Protein AF-A0A7J4Q4Z9-F1 (afdb_monomer_lite)

pLDDT: mean 79.81, std 18.12, range [38.22, 97.75]

Radius of gyration: 17.38 Å; chains: 1; bounding box: 32×28×44 Å

Foldseek 3Di:
DPDPDCDPVVNDDDPCVDPDPDCPDPSHDDDDPDDDPVVVLPLFAQDPVLDTAGDPPDPCSVVDDGDDPVSSVSRVVVVVVVVVVD

Sequence (86 aa):
VLTLLNDETTRACVFLLTSSSDANAEGMCSVYEVRPRGCRTYPNVLNEQDEAILDEGCPHRSQFPEPTEEDAITLLNLEEQLLREV

Secondary structure (DSSP, 8-state):
------BTTTTB----------TTSTTS----SS--HHHHHTTEEE-TTS-EEE-TT-TTGGGSPPPPHHHHHHHHHHHHHHHH--

Structure (mmCIF, N/CA/C/O backbone):
data_AF-A0A7J4Q4Z9-F1
#
_entry.id   AF-A0A7J4Q4Z9-F1
#
loop_
_atom_site.group_PDB
_atom_site.id
_atom_site.type_symbol
_atom_site.label_atom_id
_atom_site.label_alt_id
_atom_site.label_comp_id
_atom_site.label_asym_id
_atom_site.label_entity_id
_atom_site.label_seq_id
_atom_site.pdbx_PDB_ins_code
_atom_site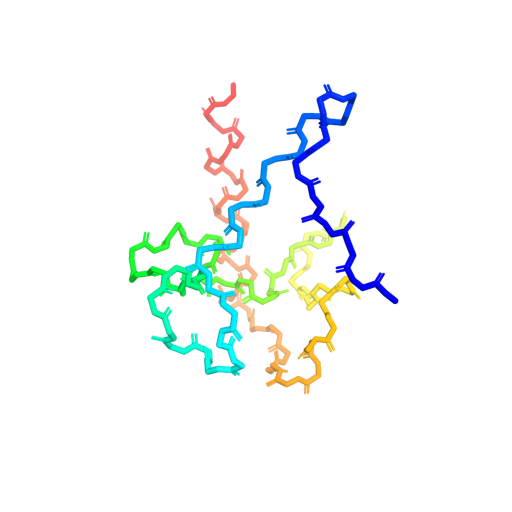.Cartn_x
_atom_site.Cartn_y
_atom_site.Cartn_z
_atom_site.occupancy
_atom_site.B_iso_or_equiv
_atom_site.auth_seq_id
_atom_site.auth_comp_id
_atom_site.auth_asym_id
_atom_site.auth_atom_id
_atom_site.pdbx_PDB_model_num
ATOM 1 N N . VAL A 1 1 ? 0.085 -18.924 -24.924 1.00 40.03 1 VAL A N 1
ATOM 2 C CA . VAL A 1 1 ? -0.900 -18.097 -25.653 1.00 40.03 1 VAL A CA 1
ATOM 3 C C . VAL A 1 1 ? -1.646 -17.288 -24.600 1.00 40.03 1 VAL A C 1
ATOM 5 O O . VAL A 1 1 ? -2.375 -17.877 -23.817 1.00 40.03 1 VAL A O 1
ATOM 8 N N . LEU A 1 2 ? -1.318 -15.997 -24.461 1.00 38.22 2 LEU A N 1
ATOM 9 C CA . LEU A 1 2 ? -1.987 -15.070 -23.537 1.00 38.22 2 LEU A CA 1
ATOM 10 C C . LEU A 1 2 ? -3.317 -14.674 -24.177 1.00 38.22 2 LEU A C 1
ATOM 12 O O . LEU A 1 2 ? -3.354 -13.812 -25.049 1.00 38.22 2 LEU A O 1
ATOM 16 N N . THR A 1 3 ? -4.392 -15.351 -23.793 1.00 42.50 3 THR A N 1
ATOM 17 C CA . THR A 1 3 ? -5.742 -15.035 -24.263 1.00 42.50 3 THR A CA 1
ATOM 18 C C . THR A 1 3 ? -6.587 -14.684 -23.055 1.00 42.50 3 THR A C 1
ATOM 20 O O . THR A 1 3 ? -7.376 -15.483 -22.571 1.00 42.50 3 THR A O 1
ATOM 23 N N . LEU A 1 4 ? -6.373 -13.473 -22.548 1.00 45.03 4 LEU A N 1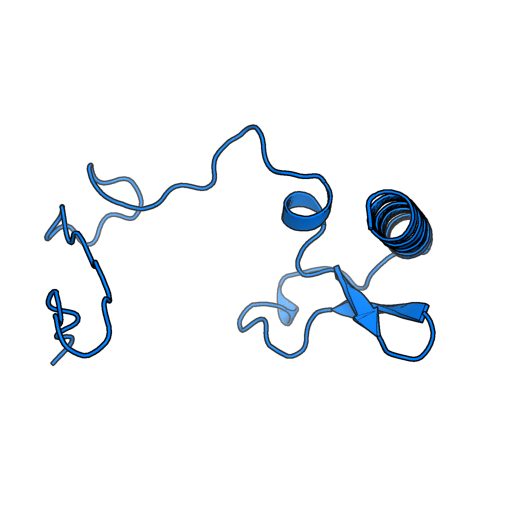
ATOM 24 C CA . LEU A 1 4 ? -7.367 -12.783 -21.740 1.00 45.03 4 LEU A CA 1
ATOM 25 C C . LEU A 1 4 ? -8.267 -12.028 -22.722 1.00 45.03 4 LEU A C 1
ATOM 27 O O . LEU A 1 4 ? -8.046 -10.858 -23.017 1.00 45.03 4 LEU A O 1
ATOM 31 N N . LEU A 1 5 ? -9.199 -12.760 -23.331 1.00 47.22 5 LEU A N 1
ATOM 32 C CA . LEU A 1 5 ? -10.306 -12.178 -24.086 1.00 47.22 5 LEU A CA 1
ATOM 33 C C . LEU A 1 5 ? -11.462 -11.937 -23.117 1.00 47.22 5 LEU A C 1
ATOM 35 O O . LEU A 1 5 ? -11.599 -12.666 -22.136 1.00 47.22 5 LEU A O 1
ATOM 39 N N . ASN A 1 6 ? -12.285 -10.931 -23.410 1.00 49.28 6 ASN A N 1
ATOM 40 C CA . ASN A 1 6 ? -13.531 -10.706 -22.684 1.00 49.28 6 ASN A CA 1
ATOM 41 C C . ASN A 1 6 ? -14.344 -12.006 -22.647 1.00 49.28 6 ASN A C 1
ATOM 43 O O . ASN A 1 6 ? -14.708 -12.538 -23.696 1.00 49.28 6 ASN A O 1
ATOM 47 N N . ASP A 1 7 ? -14.592 -12.516 -21.446 1.00 53.16 7 ASP A N 1
ATOM 48 C CA . ASP A 1 7 ? -15.286 -13.779 -21.222 1.00 53.16 7 ASP A CA 1
ATOM 49 C C . ASP A 1 7 ? -16.588 -13.488 -20.465 1.00 53.16 7 ASP A C 1
ATOM 51 O O . ASP A 1 7 ? -16.585 -13.066 -19.305 1.00 53.16 7 ASP A O 1
ATOM 55 N N . GLU A 1 8 ? -17.721 -13.690 -21.144 1.00 58.06 8 GLU A N 1
ATOM 56 C CA . GLU A 1 8 ? -19.056 -13.423 -20.594 1.00 58.06 8 GLU A CA 1
ATOM 57 C C . GLU A 1 8 ? -19.432 -14.366 -19.440 1.00 58.06 8 GLU A C 1
ATOM 59 O O . GLU A 1 8 ? -20.268 -14.011 -18.609 1.00 58.06 8 GLU A O 1
ATOM 64 N N . THR A 1 9 ? -18.800 -15.541 -19.336 1.00 63.16 9 THR A N 1
ATOM 65 C CA . THR A 1 9 ? -19.051 -16.494 -18.243 1.00 63.16 9 THR A CA 1
ATOM 66 C C . THR A 1 9 ? -18.347 -16.087 -16.950 1.00 63.16 9 THR A C 1
ATOM 68 O O . THR A 1 9 ? -18.909 -16.235 -15.865 1.00 63.16 9 THR A O 1
ATOM 71 N N . THR A 1 10 ? -17.149 -15.512 -17.056 1.00 56.91 10 THR A N 1
ATOM 72 C CA . THR A 1 10 ? -16.358 -15.014 -15.918 1.00 56.91 10 THR A CA 1
ATOM 73 C C . THR A 1 10 ? -16.626 -13.542 -15.604 1.00 56.91 10 THR A C 1
ATOM 75 O O . THR A 1 10 ? -16.266 -13.075 -14.523 1.00 56.91 10 THR A O 1
ATOM 78 N N . ARG A 1 11 ? -17.279 -12.806 -16.517 1.00 52.03 11 ARG A N 1
ATOM 79 C CA . ARG A 1 11 ? -17.447 -11.340 -16.478 1.00 52.03 11 ARG A CA 1
ATOM 80 C C . ARG A 1 11 ? -16.112 -10.586 -16.418 1.00 52.03 11 ARG A C 1
ATOM 82 O O . ARG A 1 11 ? -16.053 -9.472 -15.897 1.00 52.03 11 ARG A O 1
ATOM 89 N N . ALA A 1 12 ? -15.037 -11.180 -16.932 1.00 50.66 12 ALA A N 1
ATOM 90 C CA . ALA A 1 12 ? -13.745 -10.518 -17.023 1.00 50.66 12 ALA A CA 1
ATOM 91 C C . ALA A 1 12 ? -13.737 -9.579 -18.239 1.00 50.66 12 ALA A C 1
ATOM 93 O O . ALA A 1 12 ? -13.783 -10.038 -19.379 1.00 50.66 12 ALA A O 1
ATOM 94 N N . CYS A 1 13 ? -13.669 -8.267 -17.997 1.00 49.91 13 CYS A N 1
ATOM 95 C CA . CYS A 1 13 ? -13.422 -7.268 -19.036 1.00 49.91 13 CYS A CA 1
ATOM 96 C C . CYS A 1 13 ? -11.919 -6.965 -19.090 1.00 49.91 13 CYS A C 1
ATOM 98 O O . CYS A 1 13 ? -11.414 -6.232 -18.241 1.00 49.91 13 CYS A O 1
ATOM 100 N N . VAL A 1 14 ? -11.199 -7.504 -20.075 1.00 54.94 14 VAL A N 1
ATOM 101 C CA . VAL A 1 14 ? -9.814 -7.105 -20.359 1.00 54.94 14 VAL A CA 1
ATOM 102 C C . VAL A 1 14 ? -9.821 -6.301 -21.649 1.00 54.94 14 VAL A C 1
ATOM 104 O O . VAL A 1 14 ? -9.772 -6.833 -22.757 1.00 54.94 14 VAL A O 1
ATOM 107 N N . PHE A 1 15 ? -9.901 -4.982 -21.503 1.00 53.59 15 PHE A N 1
ATOM 108 C CA . PHE A 1 15 ? -9.660 -4.065 -22.605 1.00 53.59 15 PHE A CA 1
ATOM 109 C C . PHE A 1 15 ? -8.154 -4.045 -22.891 1.00 53.59 15 PHE A C 1
ATOM 111 O O . PHE A 1 15 ? -7.425 -3.224 -22.342 1.00 53.59 15 PHE A O 1
ATOM 118 N N . LEU A 1 16 ? -7.664 -4.949 -23.746 1.00 57.16 16 LEU A N 1
ATOM 119 C CA . LEU A 1 16 ? -6.354 -4.773 -24.378 1.00 57.16 16 LEU A CA 1
ATOM 120 C C . LEU A 1 16 ? -6.488 -3.643 -25.406 1.00 57.16 16 LEU A C 1
ATOM 122 O O . LEU A 1 16 ? -6.625 -3.883 -26.602 1.00 57.16 16 LEU A O 1
ATOM 126 N N . LEU A 1 17 ? -6.495 -2.397 -24.932 1.00 54.62 17 LEU A N 1
ATOM 127 C CA . LEU A 1 17 ? -6.486 -1.203 -25.783 1.00 54.62 17 LEU A CA 1
ATOM 128 C C . LEU A 1 17 ? -5.143 -1.013 -26.504 1.00 54.62 17 LEU A C 1
ATOM 130 O O . LEU A 1 17 ? -4.983 -0.068 -27.269 1.00 54.62 17 LEU A O 1
ATOM 134 N N . THR A 1 18 ? -4.180 -1.912 -26.291 1.00 54.69 18 THR A N 1
ATOM 135 C CA . THR A 1 18 ? -2.850 -1.797 -26.870 1.00 54.69 18 THR A CA 1
ATOM 136 C C . THR A 1 18 ? -2.204 -3.144 -27.134 1.00 54.69 18 THR A C 1
ATOM 138 O O . THR A 1 18 ? -2.225 -4.054 -26.308 1.00 54.69 18 THR A O 1
ATOM 141 N N . SER A 1 19 ? -1.619 -3.259 -28.324 1.00 65.38 19 SER A N 1
ATOM 142 C CA . SER A 1 19 ? -0.706 -4.335 -28.712 1.00 65.38 19 SER A CA 1
ATOM 143 C C . SER A 1 19 ? 0.760 -3.947 -28.488 1.00 65.38 19 SER A C 1
ATOM 145 O O . SER A 1 19 ? 1.657 -4.623 -28.991 1.00 65.38 19 SER A O 1
ATOM 147 N N . SER A 1 20 ? 1.012 -2.818 -27.817 1.00 63.69 20 SER A N 1
ATOM 148 C CA . SER A 1 20 ? 2.358 -2.327 -27.542 1.00 63.69 20 SER A CA 1
ATOM 149 C C . SER A 1 20 ? 2.969 -3.054 -26.348 1.00 63.69 20 SER A C 1
ATOM 151 O O . SER A 1 20 ? 2.303 -3.305 -25.348 1.00 63.69 20 SER A O 1
ATOM 153 N N . SER A 1 21 ? 4.264 -3.350 -26.436 1.00 68.62 21 SER A N 1
ATOM 154 C CA . SER A 1 21 ? 5.066 -3.819 -25.302 1.00 68.62 21 SER A CA 1
ATOM 155 C C . SER A 1 21 ? 5.587 -2.676 -24.420 1.00 68.62 21 SER A C 1
ATOM 157 O O . SER A 1 21 ? 6.296 -2.934 -23.451 1.00 68.62 21 SER A O 1
ATOM 159 N N . ASP A 1 22 ? 5.306 -1.420 -24.777 1.00 68.31 22 ASP A N 1
ATOM 160 C CA . ASP A 1 22 ? 5.672 -0.243 -23.986 1.00 68.31 22 ASP A CA 1
ATOM 161 C C . ASP A 1 22 ? 4.716 -0.075 -22.795 1.00 68.31 22 ASP A C 1
ATOM 163 O O . ASP A 1 22 ? 3.503 0.046 -22.971 1.00 68.31 22 ASP A O 1
ATOM 167 N N . ALA A 1 23 ? 5.272 -0.026 -21.582 1.00 66.88 23 ALA A N 1
ATOM 168 C CA . ALA A 1 23 ? 4.526 0.149 -20.338 1.00 66.88 23 ALA A CA 1
ATOM 169 C C . ALA A 1 23 ? 3.773 1.491 -20.252 1.00 66.88 23 ALA A C 1
ATOM 171 O O . ALA A 1 23 ? 2.846 1.610 -19.454 1.00 66.88 23 ALA A O 1
ATOM 172 N N . ASN A 1 24 ? 4.144 2.479 -21.072 1.00 69.38 24 ASN A N 1
ATOM 173 C CA . ASN A 1 24 ? 3.504 3.795 -21.123 1.00 69.38 24 ASN A CA 1
ATOM 174 C C . ASN A 1 24 ? 2.585 3.979 -22.342 1.00 69.38 24 ASN A C 1
ATOM 176 O O . ASN A 1 24 ? 2.158 5.101 -22.619 1.00 69.38 24 ASN A O 1
ATOM 180 N N . ALA A 1 25 ? 2.298 2.917 -23.102 1.00 72.12 25 ALA A N 1
ATOM 181 C CA . ALA A 1 25 ? 1.416 3.018 -24.258 1.00 72.12 25 ALA A CA 1
ATOM 182 C C . ALA A 1 25 ? -0.019 3.400 -23.859 1.00 72.12 25 ALA A C 1
ATOM 184 O O . ALA A 1 25 ? -0.511 3.040 -22.787 1.00 72.12 25 ALA A O 1
ATOM 185 N N . GLU A 1 26 ? -0.714 4.092 -24.763 1.00 66.81 26 GLU A N 1
ATOM 186 C CA . GLU A 1 26 ? -2.148 4.361 -24.637 1.00 66.81 26 GLU A CA 1
ATOM 187 C C . GLU A 1 26 ? -2.902 3.052 -24.373 1.00 66.81 26 GLU A C 1
ATOM 189 O O . GLU A 1 26 ? -2.638 2.053 -25.030 1.00 66.81 26 GLU A O 1
ATOM 194 N N . GLY A 1 27 ? -3.803 3.031 -23.389 1.00 67.25 27 GLY A N 1
ATOM 195 C CA . GLY A 1 27 ? -4.545 1.821 -23.031 1.00 67.25 27 GLY A CA 1
ATOM 196 C C . GLY A 1 27 ? -3.868 0.891 -22.017 1.00 67.25 27 GLY A C 1
ATOM 197 O O . GLY A 1 27 ? -4.492 -0.091 -21.618 1.00 67.25 27 GLY A O 1
ATOM 198 N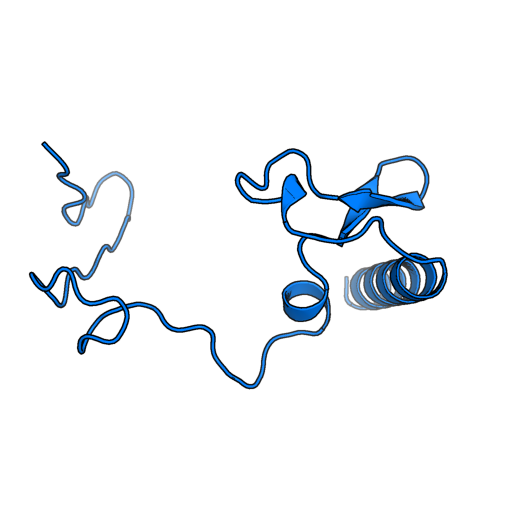 N . MET A 1 28 ? -2.642 1.190 -21.568 1.00 66.69 28 MET A N 1
ATOM 199 C CA . MET A 1 28 ? -2.027 0.517 -20.416 1.00 66.69 28 MET A CA 1
ATOM 200 C C . MET A 1 28 ? -2.576 1.059 -19.091 1.00 66.69 28 MET A C 1
ATOM 202 O O . MET A 1 28 ? -2.837 2.255 -18.948 1.00 66.69 28 MET A O 1
ATOM 206 N N . CYS A 1 29 ? -2.707 0.188 -18.087 1.00 67.31 29 CYS A N 1
ATOM 207 C CA . CYS A 1 29 ? -2.990 0.611 -16.718 1.00 67.31 29 CYS A CA 1
ATOM 208 C C . CYS A 1 29 ? -1.788 1.377 -16.153 1.00 67.31 29 CYS A C 1
ATOM 210 O O . CYS A 1 29 ? -0.678 0.848 -16.120 1.00 67.31 29 CYS A O 1
ATOM 212 N N . SER A 1 30 ? -2.013 2.593 -15.661 1.00 69.06 30 SER A N 1
ATOM 213 C CA . SER A 1 30 ? -0.995 3.385 -14.973 1.00 69.06 30 SER A CA 1
ATOM 214 C C . SER A 1 30 ? -1.256 3.441 -13.469 1.00 69.06 30 SER A C 1
ATOM 216 O O . SER A 1 30 ? -2.382 3.278 -12.987 1.00 69.06 30 SER A O 1
ATOM 218 N N . VAL A 1 31 ? -0.194 3.684 -12.701 1.00 76.19 31 VAL A N 1
ATOM 219 C CA . VAL A 1 31 ? -0.328 4.036 -11.287 1.00 76.19 31 VAL A CA 1
ATOM 220 C C . VAL A 1 31 ? -0.859 5.467 -11.223 1.00 76.19 31 VAL A C 1
ATOM 222 O O . VAL A 1 31 ? -0.155 6.410 -11.572 1.00 76.19 31 VAL A O 1
ATOM 225 N N . TYR A 1 32 ? -2.106 5.636 -10.793 1.00 77.38 32 TYR A N 1
ATOM 226 C CA . TYR A 1 32 ? -2.727 6.953 -10.660 1.00 77.38 32 TYR A CA 1
ATOM 227 C C . TYR A 1 32 ? -2.134 7.739 -9.475 1.00 77.38 32 TYR A C 1
ATOM 229 O O . TYR A 1 32 ? -1.709 7.162 -8.472 1.00 77.38 32 TYR A O 1
ATOM 237 N N . GLU A 1 33 ? -2.093 9.072 -9.575 1.00 78.38 33 GLU A N 1
ATOM 238 C CA . GLU A 1 33 ? -1.431 9.924 -8.571 1.00 78.38 33 GLU A CA 1
ATOM 239 C C . GLU A 1 33 ? -2.165 9.917 -7.215 1.00 78.38 33 GLU A C 1
ATOM 241 O O . GLU A 1 33 ? -1.566 9.806 -6.136 1.00 78.38 33 GLU A O 1
ATOM 246 N N . VAL A 1 34 ? -3.498 9.982 -7.247 1.00 84.12 34 VAL A N 1
ATOM 247 C CA . VAL A 1 34 ? -4.341 10.066 -6.045 1.00 84.12 34 VAL A CA 1
ATOM 248 C C . VAL A 1 34 ? -4.801 8.678 -5.602 1.00 84.12 34 VAL A C 1
ATOM 250 O O . VAL A 1 34 ? -5.966 8.315 -5.714 1.00 84.12 34 VAL A O 1
ATOM 253 N N . ARG A 1 35 ? -3.855 7.875 -5.111 1.00 85.69 35 ARG A N 1
ATOM 254 C CA . ARG A 1 35 ? -4.139 6.565 -4.501 1.00 85.69 35 ARG A CA 1
ATOM 255 C C . ARG A 1 35 ? -4.678 6.677 -3.070 1.00 85.69 35 ARG A C 1
ATOM 257 O O . ARG A 1 35 ? -4.147 7.497 -2.315 1.00 85.69 35 ARG A O 1
ATOM 264 N N . PRO A 1 36 ? -5.649 5.831 -2.666 1.00 85.69 36 PRO A N 1
ATOM 265 C CA . PRO A 1 36 ? -5.994 5.649 -1.260 1.00 85.69 36 PRO A CA 1
ATOM 266 C C . PRO A 1 36 ? -4.748 5.335 -0.438 1.00 85.69 36 PRO A C 1
ATOM 268 O O . PRO A 1 36 ? -3.809 4.711 -0.939 1.00 85.69 36 PRO A O 1
ATOM 271 N N . ARG A 1 37 ? -4.735 5.754 0.829 1.00 85.44 37 ARG A N 1
ATOM 272 C CA . ARG A 1 37 ? -3.552 5.628 1.690 1.00 85.44 37 ARG A CA 1
ATOM 273 C C . ARG A 1 37 ? -3.055 4.180 1.782 1.00 85.44 37 ARG A C 1
ATOM 275 O O . ARG A 1 37 ? -1.868 3.970 1.576 1.00 85.44 37 ARG A O 1
ATOM 282 N N . GLY A 1 38 ? -3.954 3.201 1.926 1.00 84.81 38 GLY A N 1
ATOM 283 C CA . GLY A 1 38 ? -3.598 1.773 1.909 1.00 84.81 38 GLY A CA 1
ATOM 284 C C . GLY A 1 38 ? -2.907 1.315 0.613 1.00 84.81 38 GLY A C 1
ATOM 285 O O . GLY A 1 38 ? -1.913 0.598 0.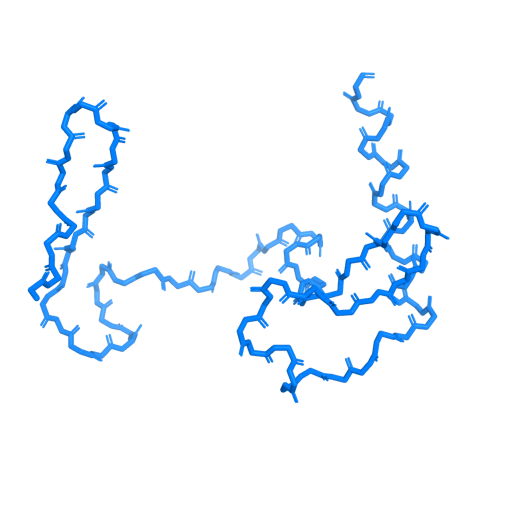641 1.00 84.81 38 GLY A O 1
ATOM 286 N N . CYS A 1 39 ? -3.353 1.802 -0.551 1.00 86.62 39 CYS A N 1
ATOM 287 C CA . CYS A 1 39 ? -2.711 1.491 -1.836 1.00 86.62 39 CYS A CA 1
ATOM 288 C C . CYS A 1 39 ? -1.350 2.183 -2.022 1.00 86.62 39 CYS A C 1
ATOM 290 O O . CYS A 1 39 ? -0.606 1.832 -2.940 1.00 86.62 39 CYS A O 1
ATOM 292 N N . ARG A 1 40 ? -1.046 3.213 -1.223 1.00 88.25 40 ARG A N 1
ATOM 293 C CA . ARG A 1 40 ? 0.265 3.879 -1.212 1.00 88.25 40 ARG A CA 1
ATOM 294 C C . ARG A 1 40 ? 1.258 3.178 -0.289 1.00 88.25 40 ARG A C 1
ATOM 296 O O . ARG A 1 40 ? 2.447 3.288 -0.555 1.00 88.25 40 ARG A O 1
ATOM 303 N N . THR A 1 41 ? 0.779 2.487 0.745 1.00 90.38 41 THR A N 1
ATOM 304 C CA . THR A 1 41 ? 1.607 1.731 1.697 1.00 90.38 41 THR A CA 1
ATOM 305 C C . THR A 1 41 ? 1.906 0.303 1.245 1.00 90.38 41 THR A C 1
ATOM 307 O O . THR A 1 41 ? 2.879 -0.274 1.712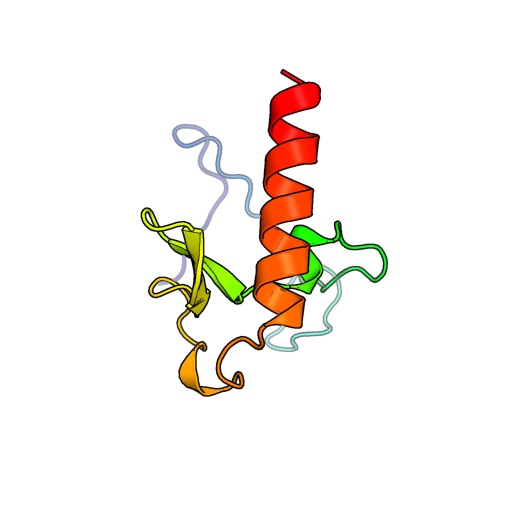 1.00 90.38 41 THR A O 1
ATOM 310 N N . TYR A 1 42 ? 1.133 -0.264 0.312 1.00 92.12 42 TYR A N 1
ATOM 311 C CA . TYR A 1 42 ? 1.430 -1.580 -0.270 1.00 92.12 42 TYR A CA 1
ATOM 312 C C . TYR A 1 42 ? 2.870 -1.637 -0.835 1.00 92.12 42 TYR A C 1
ATOM 314 O O . TYR A 1 42 ? 3.247 -0.732 -1.591 1.00 92.12 42 TYR A O 1
ATOM 322 N N . PRO A 1 43 ? 3.662 -2.689 -0.538 1.00 95.56 43 PRO A N 1
ATOM 323 C CA . PRO A 1 43 ? 3.252 -4.000 -0.012 1.00 95.56 43 PRO A CA 1
ATOM 324 C C . PRO A 1 43 ? 3.218 -4.162 1.516 1.00 95.56 43 PRO A C 1
ATOM 326 O O . PRO A 1 43 ? 3.073 -5.290 1.972 1.00 95.56 43 PRO A O 1
ATOM 329 N N . ASN A 1 44 ? 3.317 -3.093 2.310 1.00 97.12 44 ASN A N 1
ATOM 330 C CA . ASN A 1 44 ? 3.177 -3.197 3.766 1.00 97.12 44 ASN A CA 1
ATOM 331 C C . ASN A 1 44 ? 1.713 -3.512 4.132 1.00 97.12 44 ASN A C 1
ATOM 333 O O . ASN A 1 44 ? 0.805 -2.769 3.741 1.00 97.12 44 ASN A O 1
ATOM 337 N N . VAL A 1 45 ? 1.488 -4.594 4.881 1.00 96.56 45 VAL A N 1
ATOM 338 C CA . VAL A 1 45 ? 0.172 -5.082 5.337 1.00 96.56 45 VAL A CA 1
ATOM 339 C C . VAL A 1 45 ? 0.229 -5.507 6.807 1.00 96.56 45 VAL A C 1
ATOM 341 O O . VAL A 1 45 ? 1.312 -5.779 7.315 1.00 96.56 45 VAL A O 1
ATOM 344 N N . LEU A 1 46 ? -0.920 -5.567 7.489 1.00 96.31 46 LEU A N 1
ATOM 345 C CA . LEU A 1 46 ? -1.013 -6.170 8.826 1.00 96.31 46 LEU A CA 1
ATOM 346 C C . LEU A 1 46 ? -1.232 -7.679 8.705 1.00 96.31 46 LEU A C 1
ATOM 348 O O . LEU A 1 46 ? -2.048 -8.126 7.894 1.00 96.31 46 LEU A O 1
ATOM 352 N N . ASN A 1 47 ? -0.504 -8.457 9.502 1.00 95.62 47 ASN A N 1
ATOM 353 C CA . ASN A 1 47 ? -0.785 -9.876 9.704 1.00 95.62 47 ASN A CA 1
ATOM 354 C C . ASN A 1 47 ? -1.883 -10.080 10.772 1.00 95.62 47 ASN A C 1
ATOM 356 O O . ASN A 1 47 ? -2.414 -9.128 11.333 1.00 95.62 47 ASN A O 1
ATOM 360 N N . GLU A 1 48 ? -2.212 -11.334 11.086 1.00 95.06 48 GLU A N 1
ATOM 361 C CA . GLU A 1 48 ? -3.218 -11.677 12.110 1.00 95.06 48 GLU A CA 1
ATOM 362 C C . GLU A 1 48 ? -2.799 -11.317 13.554 1.00 95.06 48 GLU A C 1
ATOM 364 O O . GLU A 1 48 ? -3.573 -11.515 14.490 1.00 95.06 48 GLU A O 1
ATOM 369 N N . GLN A 1 49 ? -1.563 -10.860 13.756 1.00 96.56 49 GLN A N 1
ATOM 370 C CA . GLN A 1 49 ? -0.999 -10.441 15.040 1.00 96.56 49 GLN A CA 1
ATOM 371 C C . GLN A 1 49 ? -0.828 -8.915 15.127 1.00 96.56 49 GLN A C 1
ATOM 373 O O . GLN A 1 49 ? -0.147 -8.445 16.037 1.00 96.56 49 GLN A O 1
ATOM 378 N N . ASP A 1 50 ? -1.434 -8.151 14.211 1.00 95.44 50 ASP A N 1
ATOM 379 C CA . ASP A 1 50 ? -1.334 -6.686 14.127 1.00 95.44 50 ASP A CA 1
ATOM 380 C C . ASP A 1 50 ? 0.092 -6.167 13.849 1.00 95.44 50 ASP A C 1
ATOM 382 O O . ASP A 1 50 ? 0.423 -5.007 14.108 1.00 95.44 50 ASP A O 1
ATOM 386 N N . GLU A 1 51 ? 0.957 -7.009 13.280 1.00 96.75 51 GLU A N 1
ATOM 387 C CA . GLU A 1 51 ? 2.321 -6.639 12.906 1.00 96.75 51 GLU A CA 1
ATOM 388 C C . GLU A 1 51 ? 2.380 -6.236 11.431 1.00 96.75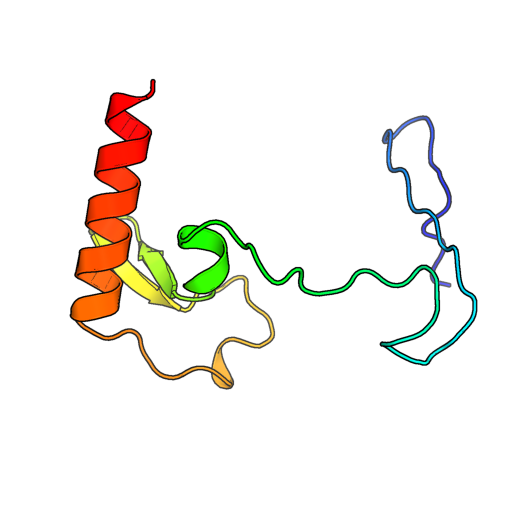 51 GLU A C 1
ATOM 390 O O . GLU A 1 51 ? 1.824 -6.910 10.557 1.00 96.75 51 GLU A O 1
ATOM 395 N N . ALA A 1 52 ? 3.103 -5.152 11.137 1.00 97.25 52 ALA A N 1
ATOM 396 C CA . ALA A 1 52 ? 3.375 -4.764 9.761 1.00 97.25 52 ALA A CA 1
ATOM 397 C C . ALA A 1 52 ? 4.406 -5.706 9.132 1.00 97.25 52 ALA A C 1
ATOM 399 O O . ALA A 1 52 ? 5.546 -5.791 9.588 1.00 97.25 52 ALA A O 1
ATOM 400 N N . ILE A 1 53 ? 4.007 -6.363 8.048 1.00 97.44 53 ILE A N 1
ATOM 401 C CA . ILE A 1 53 ? 4.844 -7.252 7.242 1.00 97.44 53 ILE A CA 1
ATOM 402 C C . ILE A 1 53 ? 4.776 -6.852 5.766 1.00 97.44 53 ILE A C 1
ATOM 404 O O . ILE A 1 53 ? 3.870 -6.133 5.339 1.00 97.44 53 ILE A O 1
ATOM 408 N N . LEU A 1 54 ? 5.723 -7.335 4.964 1.00 97.75 54 LEU A N 1
ATOM 409 C CA . LEU A 1 54 ? 5.583 -7.308 3.511 1.00 97.75 54 LEU A CA 1
ATOM 410 C C . LEU A 1 54 ? 4.607 -8.406 3.078 1.00 97.75 54 LEU A C 1
ATOM 412 O O . LEU A 1 54 ? 4.732 -9.548 3.511 1.00 97.75 54 LEU A O 1
ATOM 416 N N . ASP A 1 55 ? 3.666 -8.076 2.196 1.00 96.19 55 ASP A N 1
ATOM 417 C CA . ASP A 1 55 ? 2.716 -9.051 1.664 1.00 96.19 55 ASP A CA 1
ATOM 418 C C . ASP A 1 55 ? 3.444 -10.201 0.942 1.00 96.19 55 ASP A C 1
ATOM 420 O O . ASP A 1 55 ? 4.149 -10.007 -0.057 1.00 96.19 55 ASP A O 1
ATOM 424 N N . GLU A 1 56 ? 3.230 -11.420 1.435 1.00 94.88 56 GLU A N 1
ATOM 425 C CA . GLU A 1 56 ? 3.762 -12.664 0.878 1.00 94.88 56 GLU A CA 1
ATOM 426 C C . GLU A 1 56 ? 3.258 -12.928 -0.552 1.00 94.88 56 GLU A C 1
ATOM 428 O O . GLU A 1 56 ? 3.938 -13.589 -1.341 1.00 94.88 56 GLU A O 1
ATOM 433 N N . GLY A 1 57 ? 2.090 -12.386 -0.911 1.00 92.62 57 GLY A N 1
ATOM 434 C CA . GLY A 1 57 ? 1.533 -12.447 -2.260 1.00 92.62 57 GLY A CA 1
ATOM 435 C C . GLY A 1 57 ? 2.224 -11.517 -3.263 1.00 92.62 57 GLY A C 1
ATOM 436 O O . GLY A 1 57 ? 2.046 -11.683 -4.473 1.00 92.62 57 GLY A O 1
ATOM 437 N N . CYS A 1 58 ? 3.034 -10.557 -2.802 1.00 92.50 58 CYS A N 1
ATOM 438 C CA . CYS A 1 58 ? 3.702 -9.599 -3.673 1.00 92.50 58 CYS A CA 1
ATOM 439 C C . CYS A 1 58 ? 4.933 -10.227 -4.364 1.00 92.50 58 CYS A C 1
ATOM 441 O O . CYS A 1 58 ? 5.956 -10.467 -3.714 1.00 92.50 58 CYS A O 1
ATOM 443 N N . PRO A 1 59 ? 4.938 -10.402 -5.705 1.00 92.31 59 PRO A N 1
ATOM 444 C CA . PRO A 1 59 ? 6.068 -11.005 -6.425 1.00 92.31 59 PRO A CA 1
ATOM 445 C C . PRO A 1 59 ? 7.336 -10.136 -6.406 1.00 92.31 59 PRO A C 1
ATOM 447 O O . PRO A 1 59 ? 8.423 -10.604 -6.743 1.00 92.31 59 PRO A O 1
ATOM 450 N N . HIS A 1 60 ? 7.206 -8.864 -6.021 1.00 92.75 60 HIS A N 1
ATOM 451 C CA . HIS A 1 60 ? 8.295 -7.894 -5.951 1.00 92.75 60 HIS A CA 1
ATOM 452 C C . HIS A 1 60 ? 8.679 -7.522 -4.516 1.00 92.75 60 HIS A C 1
ATOM 454 O O . HIS A 1 60 ? 9.478 -6.607 -4.343 1.00 92.75 60 HIS A O 1
ATOM 460 N N . ARG A 1 61 ? 8.159 -8.219 -3.494 1.00 93.56 61 ARG A N 1
ATOM 461 C CA . ARG A 1 61 ? 8.371 -7.885 -2.071 1.00 93.56 61 ARG A CA 1
ATOM 462 C C . ARG A 1 61 ? 9.832 -7.622 -1.697 1.00 93.56 61 ARG A C 1
ATOM 464 O O . ARG A 1 61 ? 10.114 -6.680 -0.977 1.00 93.56 61 ARG A O 1
ATOM 471 N N . SER A 1 62 ? 10.774 -8.377 -2.269 1.00 95.38 62 SER A N 1
ATOM 472 C CA . SER A 1 62 ? 12.209 -8.258 -1.972 1.00 95.38 62 SER A CA 1
ATOM 473 C C . SER A 1 62 ? 12.849 -6.957 -2.470 1.00 95.38 62 SER A C 1
ATOM 475 O O . SER A 1 62 ? 14.033 -6.735 -2.243 1.00 95.38 62 SER A O 1
ATOM 477 N N . GLN A 1 63 ? 12.112 -6.141 -3.227 1.00 95.69 63 GLN A N 1
ATOM 478 C CA . GLN A 1 63 ? 12.549 -4.828 -3.705 1.00 95.69 63 GLN A CA 1
ATOM 479 C C . GLN A 1 63 ? 12.179 -3.701 -2.730 1.00 95.69 63 GLN A C 1
ATOM 481 O O . GLN A 1 63 ? 12.591 -2.562 -2.941 1.00 95.69 63 GLN A O 1
ATOM 486 N N . PHE A 1 64 ? 11.404 -4.004 -1.688 1.00 94.94 64 PHE A N 1
ATOM 487 C CA . PHE A 1 64 ? 10.943 -3.046 -0.693 1.00 94.94 64 PHE A CA 1
ATOM 488 C C . PHE A 1 64 ? 11.724 -3.224 0.614 1.00 94.94 64 PHE A C 1
ATOM 490 O O . PHE A 1 64 ? 12.182 -4.331 0.907 1.00 94.94 64 PHE A O 1
ATOM 497 N N . PRO A 1 65 ? 11.928 -2.142 1.383 1.00 96.06 65 PRO A N 1
ATOM 498 C CA . PRO A 1 65 ? 12.486 -2.254 2.722 1.00 96.06 65 PRO A CA 1
ATOM 499 C C . PRO A 1 65 ? 11.506 -2.983 3.648 1.00 96.06 65 PRO A C 1
ATOM 501 O O . PRO A 1 65 ? 10.302 -2.991 3.398 1.00 96.06 65 PRO A O 1
ATOM 504 N N . GLU A 1 66 ? 12.026 -3.544 4.739 1.00 96.75 66 GLU A N 1
ATOM 505 C CA . GLU A 1 66 ? 11.174 -4.038 5.822 1.00 96.75 66 GLU A CA 1
ATOM 506 C C . GLU A 1 66 ? 10.297 -2.900 6.380 1.00 96.75 66 GLU A C 1
ATOM 508 O O . GLU A 1 66 ? 10.770 -1.755 6.444 1.00 96.75 66 GLU A O 1
ATOM 513 N N . PRO A 1 67 ? 9.049 -3.185 6.792 1.00 96.75 67 PRO A N 1
ATOM 514 C CA . PRO A 1 67 ? 8.153 -2.172 7.326 1.00 96.75 67 PRO A CA 1
ATOM 515 C C . PRO A 1 67 ? 8.721 -1.523 8.586 1.00 96.75 67 PRO A C 1
ATOM 517 O O . PRO A 1 67 ? 9.320 -2.171 9.447 1.00 96.75 67 PRO A O 1
ATOM 520 N N . THR A 1 68 ? 8.512 -0.219 8.701 1.00 96.81 68 THR A N 1
ATOM 521 C CA . THR A 1 68 ? 8.895 0.551 9.881 1.00 96.81 68 THR A CA 1
ATOM 522 C C . THR A 1 68 ? 7.781 0.546 10.930 1.00 96.81 68 THR A C 1
ATOM 524 O O . THR A 1 68 ? 6.633 0.194 10.660 1.00 96.81 68 THR A O 1
ATOM 527 N N . GLU A 1 69 ? 8.090 1.013 12.140 1.00 95.62 69 GLU A N 1
ATOM 528 C CA . GLU A 1 69 ? 7.071 1.239 13.175 1.00 95.62 69 GLU A CA 1
ATOM 529 C C . GLU A 1 69 ? 6.005 2.262 12.722 1.00 95.62 69 GLU A C 1
ATOM 531 O O . GLU A 1 69 ? 4.824 2.115 13.030 1.00 95.62 69 GLU A O 1
ATOM 536 N N . GLU A 1 70 ? 6.390 3.267 11.926 1.00 95.06 70 GLU A N 1
ATOM 537 C CA . GLU A 1 70 ? 5.454 4.253 11.364 1.00 95.06 70 GLU A CA 1
ATOM 538 C C . GLU A 1 70 ? 4.473 3.621 10.363 1.00 95.06 70 GLU A C 1
ATOM 540 O O . GLU A 1 70 ? 3.296 4.004 10.317 1.00 95.06 70 GLU A O 1
ATOM 545 N N . ASP A 1 71 ? 4.929 2.629 9.593 1.00 95.06 71 ASP A N 1
ATOM 546 C CA . ASP A 1 71 ? 4.070 1.856 8.695 1.00 95.06 71 ASP A CA 1
ATOM 547 C C . ASP A 1 71 ? 3.024 1.071 9.490 1.00 95.06 71 ASP A C 1
ATOM 549 O O . ASP A 1 71 ? 1.838 1.136 9.161 1.00 95.06 71 ASP A O 1
ATOM 553 N N . ALA A 1 72 ? 3.432 0.411 10.579 1.00 95.75 72 ALA A N 1
ATOM 554 C CA . ALA A 1 72 ? 2.516 -0.304 11.470 1.00 95.75 72 ALA A CA 1
ATOM 555 C C . ALA A 1 72 ? 1.453 0.629 12.061 1.00 95.75 72 ALA A C 1
ATOM 557 O O . ALA A 1 72 ? 0.256 0.370 11.932 1.00 95.75 72 ALA A O 1
ATOM 558 N N . ILE A 1 73 ? 1.868 1.773 12.614 1.00 95.94 73 ILE A N 1
ATOM 559 C CA . ILE A 1 73 ? 0.944 2.785 13.147 1.00 95.94 73 ILE A CA 1
ATOM 560 C C . ILE A 1 73 ? -0.015 3.271 12.055 1.00 95.94 73 ILE A C 1
ATOM 562 O O . ILE A 1 73 ? -1.211 3.445 12.297 1.00 95.94 73 ILE A O 1
ATOM 566 N N . THR A 1 74 ? 0.483 3.511 10.842 1.00 94.94 74 THR A N 1
ATOM 567 C CA . THR A 1 74 ? -0.356 3.939 9.719 1.00 94.94 74 THR A CA 1
ATOM 568 C C . THR A 1 74 ? -1.418 2.898 9.382 1.00 94.94 74 THR A C 1
ATOM 570 O O . THR A 1 74 ? -2.578 3.269 9.198 1.00 94.94 74 THR A O 1
ATOM 573 N N . LEU A 1 75 ? -1.036 1.626 9.295 1.00 95.56 75 LEU A N 1
ATOM 574 C CA . LEU A 1 75 ? -1.944 0.547 8.926 1.00 95.56 75 LEU A CA 1
ATOM 575 C C . LEU A 1 75 ? -2.995 0.280 10.010 1.00 95.56 75 LEU A C 1
ATOM 577 O O . LEU A 1 75 ? -4.169 0.163 9.674 1.00 95.56 75 LEU A O 1
ATOM 581 N N . LEU A 1 76 ? -2.617 0.297 11.291 1.00 96.19 76 LEU A N 1
ATOM 582 C CA . LEU A 1 76 ? -3.556 0.135 12.411 1.00 96.19 76 LEU A CA 1
ATOM 583 C C . LEU A 1 76 ? -4.607 1.250 12.444 1.00 96.19 76 LEU A C 1
ATOM 585 O O . LEU A 1 76 ? -5.799 0.999 12.599 1.00 96.19 76 LEU A O 1
ATOM 589 N N . ASN A 1 77 ? -4.187 2.497 12.212 1.00 95.06 77 ASN A N 1
ATOM 590 C CA . ASN A 1 77 ? -5.125 3.617 12.106 1.00 95.06 77 ASN A CA 1
ATOM 591 C C . ASN A 1 77 ? -6.075 3.469 10.905 1.00 95.06 77 ASN A C 1
ATOM 593 O O . ASN A 1 77 ? -7.222 3.911 10.973 1.00 95.06 77 ASN A O 1
ATOM 597 N N . LEU A 1 78 ? -5.603 2.899 9.790 1.00 93.25 78 LEU A N 1
ATOM 598 C CA . LEU A 1 78 ? -6.447 2.636 8.622 1.00 93.25 78 LEU A CA 1
ATOM 599 C C . LEU A 1 78 ? -7.473 1.539 8.907 1.00 93.25 78 LEU A C 1
ATOM 601 O O . LEU A 1 78 ? -8.635 1.707 8.548 1.00 93.25 78 LEU A O 1
ATOM 605 N N . GLU A 1 79 ? -7.071 0.454 9.565 1.00 93.44 79 GLU A N 1
ATOM 606 C CA . GLU A 1 79 ? -7.991 -0.601 9.992 1.00 93.44 79 GLU A CA 1
ATOM 607 C C . GLU A 1 79 ? -9.077 -0.047 10.923 1.00 93.44 79 GLU A C 1
ATOM 609 O O . GLU A 1 79 ? -10.266 -0.260 10.681 1.00 93.44 79 GLU A O 1
ATOM 614 N N . GLU A 1 80 ? -8.696 0.747 11.927 1.00 94.25 80 GLU A N 1
ATOM 615 C CA . GLU A 1 80 ? -9.652 1.369 12.844 1.00 94.25 80 GLU A CA 1
ATOM 616 C C . GLU A 1 80 ? -10.655 2.276 12.109 1.00 94.25 80 GLU A C 1
ATOM 618 O O . GLU A 1 80 ? -11.846 2.279 12.428 1.00 94.25 80 GLU A O 1
ATOM 623 N N . GLN A 1 81 ? -10.199 3.045 11.114 1.00 92.00 81 GLN A N 1
ATOM 624 C CA . GLN A 1 81 ? -11.078 3.873 10.283 1.00 92.00 81 GLN A CA 1
ATOM 625 C C . GLN A 1 81 ? -12.081 3.022 9.505 1.00 92.00 81 GLN A C 1
ATOM 627 O O . GLN A 1 81 ? -13.272 3.324 9.534 1.00 92.00 81 GLN A O 1
ATOM 632 N N . LEU A 1 82 ? -11.617 1.942 8.872 1.00 88.44 82 LEU A N 1
ATOM 633 C CA . LEU A 1 82 ? -12.475 1.031 8.119 1.00 88.44 82 LEU A CA 1
ATOM 634 C C . LEU A 1 82 ? -13.529 0.383 9.021 1.00 88.44 82 LEU A C 1
ATOM 636 O O . LEU A 1 82 ? -14.693 0.346 8.646 1.00 88.44 82 LEU A O 1
ATOM 640 N N . LEU A 1 83 ? -13.161 -0.053 10.230 1.00 90.38 83 LEU A N 1
ATOM 641 C CA . LEU A 1 83 ? -14.096 -0.656 11.189 1.00 90.38 83 LEU A CA 1
ATOM 642 C C . LEU A 1 83 ? -15.195 0.305 11.668 1.00 90.38 83 LEU A C 1
ATOM 644 O O . LEU A 1 83 ? -16.267 -0.147 12.060 1.00 90.38 83 LEU A O 1
ATOM 648 N N . ARG A 1 84 ? -14.950 1.620 11.652 1.00 89.06 84 ARG A N 1
ATOM 649 C CA . ARG A 1 84 ? -15.946 2.643 12.026 1.00 89.06 84 ARG A CA 1
ATOM 650 C C . ARG A 1 84 ? -16.917 2.983 10.894 1.00 89.06 84 ARG A C 1
ATOM 652 O O . ARG A 1 84 ? -17.939 3.615 11.157 1.00 89.06 84 ARG A O 1
ATOM 659 N N . GLU A 1 85 ? -16.583 2.623 9.659 1.00 76.69 85 GLU A N 1
ATOM 660 C CA . GLU A 1 85 ? -17.408 2.866 8.470 1.00 76.69 85 GLU A CA 1
ATOM 661 C C . GLU A 1 85 ? -18.394 1.719 8.172 1.00 76.69 85 GLU A C 1
ATOM 663 O O . GLU A 1 85 ? -19.234 1.871 7.280 1.00 76.69 85 GLU A O 1
ATOM 668 N N . VAL A 1 86 ? -18.319 0.602 8.913 1.00 54.47 86 VAL A N 1
ATOM 669 C CA . VAL A 1 86 ? -19.194 -0.583 8.777 1.00 54.47 86 VAL A CA 1
ATOM 670 C C . VAL A 1 86 ? -20.373 -0.549 9.747 1.00 54.47 86 VAL A C 1
ATOM 672 O O . VAL A 1 86 ? -20.174 -0.197 10.931 1.00 54.47 86 VAL A O 1
#